Protein AF-A0A938FMR5-F1 (afdb_monomer_lite)

Foldseek 3Di:
DVVVVVVVVVVVVLVVVLCPCAVVHVVVVVVQVVVQVVVCPVVDRDHDDCVVRVVVNVVVVVVVVVVVVVVVVCCVPPVVD

Sequence (81 aa):
KGVLMLLASVNIFVGVFNMLPLLPFDGGHAAIATYERLRSRRGRVYRADVGKMIPVATTVVILLVTLMFAGLYLDITSPLG

Secondary structure (DSSP, 8-state):
-HHHHHHHHHHHHHHHHHTSSSTTSHHHHHHHHHHHHHHGGGS------GGGGHHHHHHHHHHHHHHHHHHHHHHHHS---

Structure (mmCIF, N/CA/C/O backbone):
data_AF-A0A938FMR5-F1
#
_entry.id   AF-A0A938FMR5-F1
#
loop_
_atom_site.group_PDB
_atom_site.id
_atom_site.type_symbol
_atom_site.label_atom_id
_atom_site.label_alt_id
_atom_site.label_comp_id
_atom_site.label_asym_id
_atom_site.label_entity_id
_atom_site.label_seq_id
_atom_site.pdbx_PDB_ins_code
_atom_site.Cartn_x
_atom_site.Cartn_y
_atom_site.Cartn_z
_atom_site.occupancy
_atom_site.B_iso_or_equiv
_atom_site.auth_seq_id
_atom_site.auth_comp_id
_atom_site.auth_asym_id
_atom_site.auth_atom_id
_atom_site.pdbx_PDB_model_num
ATOM 1 N N . LYS A 1 1 ? 0.045 18.930 -21.927 1.00 67.75 1 LYS A N 1
ATOM 2 C CA . LYS A 1 1 ? -1.161 18.109 -21.633 1.00 67.75 1 LYS A CA 1
ATOM 3 C C . LYS A 1 1 ? -0.822 16.632 -21.375 1.00 67.75 1 LYS A C 1
ATOM 5 O O . LYS A 1 1 ? -1.360 16.095 -20.423 1.00 67.75 1 LYS A O 1
ATOM 10 N N . GLY A 1 2 ? 0.107 16.007 -22.118 1.00 86.56 2 GLY A N 1
ATOM 11 C CA . GLY A 1 2 ? 0.512 14.603 -21.888 1.00 86.56 2 GLY A CA 1
ATOM 12 C C . GLY A 1 2 ? 1.117 14.304 -20.507 1.00 86.56 2 GLY A C 1
ATOM 13 O O . GLY A 1 2 ? 0.689 13.364 -19.854 1.00 86.56 2 GLY A O 1
ATOM 14 N N . VAL A 1 3 ? 2.029 15.148 -20.006 1.00 92.56 3 VAL A N 1
ATOM 15 C CA . VAL A 1 3 ? 2.641 14.954 -18.672 1.00 92.56 3 VAL A CA 1
ATOM 16 C C . VAL A 1 3 ? 1.605 15.022 -17.544 1.00 92.56 3 VAL A C 1
ATOM 18 O O . VAL A 1 3 ? 1.629 14.195 -16.644 1.00 92.56 3 VAL A O 1
ATOM 21 N N . LEU A 1 4 ? 0.648 15.954 -17.617 1.00 94.19 4 LEU A N 1
ATOM 22 C CA . LEU A 1 4 ? -0.444 16.048 -16.638 1.00 94.19 4 LEU A CA 1
ATOM 23 C C . LEU A 1 4 ? -1.330 14.795 -16.645 1.00 94.19 4 LEU A C 1
ATOM 25 O O . LEU A 1 4 ? -1.705 14.323 -15.580 1.00 94.19 4 LEU A O 1
ATOM 29 N N . MET A 1 5 ? -1.626 14.237 -17.825 1.00 94.56 5 MET A N 1
ATOM 30 C CA . MET A 1 5 ? -2.377 12.980 -17.948 1.00 94.56 5 MET A CA 1
ATOM 31 C C . MET A 1 5 ? -1.602 11.797 -17.354 1.00 94.56 5 MET A C 1
ATOM 33 O O . MET A 1 5 ? -2.195 10.995 -16.643 1.00 94.56 5 MET A O 1
ATOM 37 N N . LEU A 1 6 ? -0.286 11.719 -17.581 1.00 95.56 6 LEU A N 1
ATOM 38 C CA . LEU A 1 6 ? 0.573 10.675 -17.011 1.00 95.56 6 LEU A CA 1
ATOM 39 C C . LEU A 1 6 ? 0.662 10.778 -15.480 1.00 95.56 6 LEU A C 1
ATOM 41 O O . LEU A 1 6 ? 0.513 9.783 -14.775 1.00 95.56 6 LEU A O 1
ATOM 45 N N . LEU A 1 7 ? 0.849 11.987 -14.950 1.00 96.19 7 LEU A N 1
ATOM 46 C CA . LEU A 1 7 ? 0.864 12.218 -13.504 1.00 96.19 7 LEU A CA 1
ATOM 47 C C . LEU A 1 7 ? -0.492 11.906 -12.866 1.00 96.19 7 LEU A C 1
ATOM 49 O O . LEU A 1 7 ? -0.527 11.322 -11.784 1.00 96.19 7 LEU A O 1
ATOM 53 N N . ALA A 1 8 ? -1.592 12.251 -13.541 1.00 96.12 8 ALA A N 1
ATOM 54 C CA . ALA A 1 8 ? -2.938 11.906 -13.101 1.00 96.12 8 ALA A CA 1
ATOM 55 C C . ALA A 1 8 ? -3.153 10.386 -13.091 1.00 96.12 8 ALA A C 1
ATOM 57 O O . ALA A 1 8 ? -3.634 9.858 -12.091 1.00 96.12 8 ALA A O 1
ATOM 58 N N . SER A 1 9 ? -2.747 9.665 -14.144 1.00 95.44 9 SER A N 1
ATOM 59 C CA . SER A 1 9 ? -2.887 8.205 -14.193 1.00 95.44 9 SER A 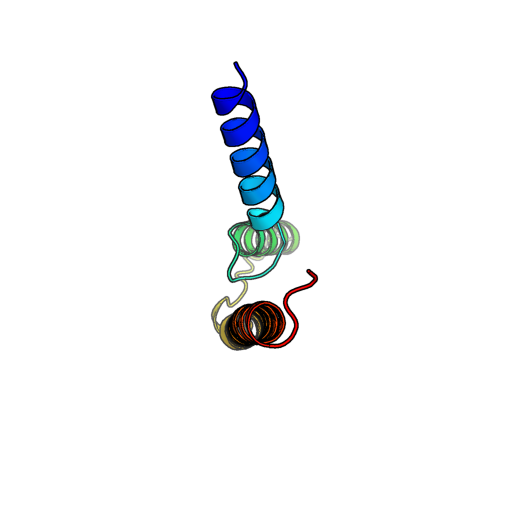CA 1
ATOM 60 C C . SER A 1 9 ? -2.042 7.506 -13.133 1.00 95.44 9 SER A C 1
ATOM 62 O O . SER A 1 9 ? -2.532 6.586 -12.486 1.00 95.44 9 SER A O 1
ATOM 64 N N . VAL A 1 10 ? -0.805 7.963 -12.902 1.00 96.19 10 VAL A N 1
ATOM 65 C CA . VAL A 1 10 ? 0.062 7.409 -11.850 1.00 96.19 10 VAL A CA 1
ATOM 66 C C . VAL A 1 10 ? -0.524 7.689 -10.466 1.00 96.19 10 VAL A C 1
ATOM 68 O O . VAL A 1 10 ? -0.596 6.773 -9.656 1.00 96.19 10 VAL A O 1
ATOM 71 N N . ASN A 1 11 ? -1.005 8.909 -10.195 1.00 95.50 11 ASN A N 1
ATOM 72 C CA . ASN A 1 11 ? -1.640 9.225 -8.910 1.00 95.50 11 ASN A CA 1
ATOM 73 C C . ASN A 1 11 ? -2.896 8.391 -8.661 1.00 95.50 11 ASN A C 1
ATOM 75 O O . ASN A 1 11 ? -3.063 7.867 -7.565 1.00 95.50 11 ASN A O 1
ATOM 79 N N . ILE A 1 12 ? -3.766 8.243 -9.665 1.00 95.88 12 ILE A N 1
ATOM 80 C CA . ILE A 1 12 ? -4.966 7.408 -9.543 1.00 95.88 12 ILE A CA 1
ATOM 81 C C . ILE A 1 12 ? -4.565 5.953 -9.305 1.00 95.88 12 ILE A C 1
ATOM 83 O O . ILE A 1 12 ? -5.119 5.318 -8.415 1.00 95.88 12 ILE A O 1
ATOM 87 N N . PHE A 1 13 ? -3.584 5.431 -10.045 1.00 95.88 13 PHE A N 1
ATOM 88 C CA . PHE A 1 13 ? -3.108 4.063 -9.864 1.00 95.88 13 PHE A CA 1
ATOM 89 C C . PHE A 1 13 ? -2.556 3.836 -8.454 1.00 95.88 13 PHE A C 1
ATOM 91 O O . PHE A 1 13 ? -3.011 2.930 -7.763 1.00 95.88 13 PHE A O 1
ATOM 98 N N . VAL A 1 14 ? -1.639 4.693 -7.995 1.00 93.62 14 VAL A N 1
ATOM 99 C CA . VAL A 1 14 ? -1.064 4.626 -6.643 1.00 93.62 14 VAL A CA 1
ATOM 100 C C . VAL A 1 14 ? -2.151 4.789 -5.581 1.00 93.62 14 VAL A C 1
ATOM 102 O O . VAL A 1 14 ? -2.146 4.059 -4.593 1.00 93.62 14 VAL A O 1
ATOM 105 N N . GLY A 1 15 ? -3.107 5.697 -5.784 1.00 93.81 15 GLY A N 1
ATOM 106 C CA . GLY A 1 15 ? -4.241 5.897 -4.886 1.00 93.81 15 GLY A CA 1
ATOM 107 C C . GLY A 1 15 ? -5.119 4.650 -4.774 1.00 93.81 15 GLY A C 1
ATOM 108 O O . GLY A 1 15 ? -5.393 4.193 -3.670 1.00 93.81 15 GLY A O 1
ATOM 109 N N . VAL A 1 16 ? -5.500 4.047 -5.903 1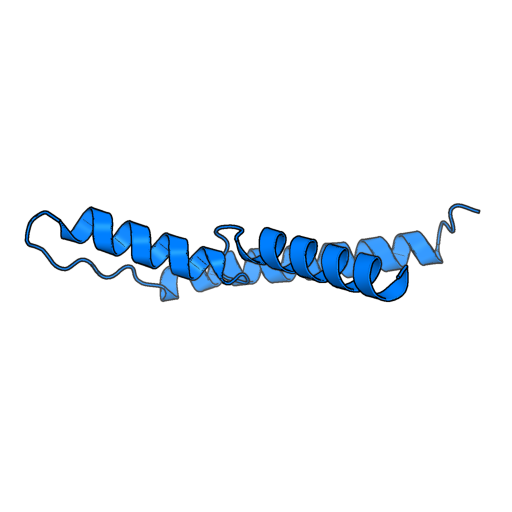.00 93.94 16 VAL A N 1
ATOM 110 C CA . VAL A 1 16 ? -6.300 2.810 -5.939 1.00 93.94 16 VAL A CA 1
ATOM 111 C C . VAL A 1 16 ? -5.541 1.641 -5.312 1.00 93.94 16 VAL A C 1
ATOM 113 O O . VAL A 1 16 ? -6.119 0.900 -4.521 1.00 93.94 16 VAL A O 1
ATOM 116 N N . PHE A 1 17 ? -4.246 1.492 -5.603 1.00 92.06 17 PHE A N 1
ATOM 117 C CA . PHE A 1 17 ? -3.416 0.443 -5.008 1.00 92.06 17 PHE A CA 1
ATOM 118 C C . PHE A 1 17 ? -3.309 0.609 -3.485 1.00 92.06 17 PHE A C 1
ATOM 120 O O . PHE A 1 17 ? -3.415 -0.367 -2.746 1.00 92.06 17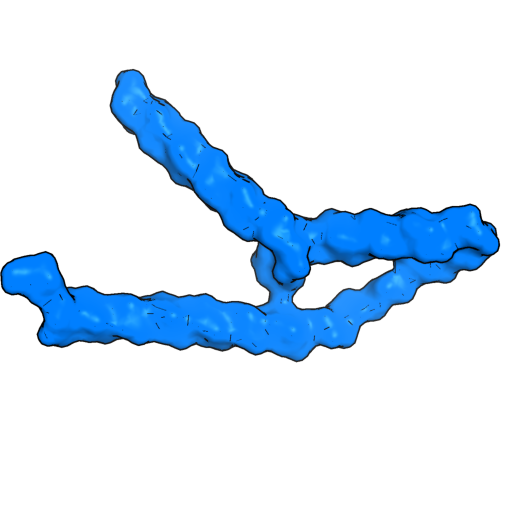 PHE A O 1
ATOM 127 N N . ASN A 1 18 ? -3.199 1.850 -2.999 1.00 92.62 18 ASN A N 1
ATOM 128 C CA . ASN A 1 18 ? -3.198 2.147 -1.568 1.00 92.62 18 ASN A CA 1
ATOM 129 C C . ASN A 1 18 ? -4.554 1.918 -0.890 1.00 92.62 18 ASN A C 1
ATOM 131 O O . ASN A 1 18 ? -4.589 1.731 0.321 1.00 92.62 18 ASN A O 1
ATOM 135 N N . MET A 1 19 ? -5.670 1.892 -1.623 1.00 92.75 19 MET A N 1
ATOM 136 C CA . MET A 1 19 ? -6.982 1.552 -1.053 1.00 92.75 19 MET A CA 1
ATOM 137 C C . MET A 1 19 ? -7.176 0.045 -0.822 1.00 92.75 19 MET A C 1
ATOM 139 O O . MET A 1 19 ? -8.188 -0.348 -0.236 1.00 92.75 19 MET A O 1
ATOM 143 N N . LEU A 1 20 ? -6.236 -0.810 -1.240 1.00 91.50 20 LEU A N 1
ATOM 144 C CA . LEU A 1 20 ? -6.298 -2.241 -0.948 1.00 91.50 20 LEU A CA 1
ATOM 145 C C . LEU A 1 20 ? -6.259 -2.485 0.577 1.00 91.50 20 LEU A C 1
ATOM 147 O O . LEU A 1 20 ? -5.442 -1.883 1.275 1.00 91.50 20 LEU A O 1
ATOM 151 N N . PRO A 1 21 ? -7.107 -3.379 1.124 1.00 85.19 21 PRO A N 1
ATOM 152 C CA . PRO A 1 21 ? -7.243 -3.604 2.565 1.00 85.19 21 PRO A CA 1
ATOM 153 C C . PRO A 1 21 ? -6.129 -4.509 3.120 1.00 85.19 21 PRO A C 1
ATOM 155 O O . PRO A 1 21 ? -6.388 -5.518 3.772 1.00 85.19 21 PRO A O 1
ATOM 158 N N . LEU A 1 22 ? -4.874 -4.169 2.837 1.00 86.62 22 LEU A N 1
ATOM 159 C CA . LEU A 1 22 ? -3.684 -4.859 3.330 1.00 86.62 22 LEU A CA 1
ATOM 160 C C . LEU A 1 22 ? -2.889 -3.877 4.193 1.00 86.62 22 LEU A C 1
ATOM 162 O O . LEU A 1 22 ? -2.803 -2.704 3.858 1.00 86.62 22 LEU A O 1
ATOM 166 N N . LEU A 1 23 ? -2.280 -4.347 5.284 1.00 83.81 23 LEU A N 1
ATOM 167 C CA . LEU A 1 23 ? -1.545 -3.484 6.218 1.00 83.81 23 LEU A CA 1
ATOM 168 C C . LEU A 1 23 ? -0.351 -2.680 5.673 1.00 83.81 23 LEU A C 1
ATOM 170 O O . LEU A 1 23 ? -0.076 -1.643 6.272 1.00 83.81 23 LEU A O 1
ATOM 174 N N . PRO A 1 24 ? 0.374 -3.086 4.608 1.00 83.81 24 PRO A N 1
ATOM 175 C CA . PRO A 1 24 ? 1.377 -2.196 4.024 1.00 83.81 24 PRO A CA 1
ATOM 176 C C . PRO A 1 24 ? 0.759 -1.013 3.264 1.00 83.81 24 PRO A C 1
ATOM 178 O O . PRO A 1 24 ? 1.479 -0.072 2.952 1.00 83.81 24 PRO A O 1
ATOM 181 N N . PHE A 1 25 ? -0.543 -1.057 2.968 1.00 90.94 25 PHE A N 1
ATOM 182 C CA . PHE A 1 25 ? -1.281 -0.002 2.282 1.00 90.94 25 PHE A CA 1
ATOM 183 C C . PHE A 1 25 ? -2.213 0.741 3.250 1.00 90.94 25 PHE A C 1
ATOM 185 O O . PHE A 1 25 ? -2.714 0.190 4.237 1.00 90.94 25 PHE A O 1
ATOM 192 N N . ASP A 1 26 ? -2.499 2.006 2.948 1.00 89.62 26 ASP A N 1
ATOM 193 C CA . ASP A 1 26 ? -3.333 2.862 3.802 1.00 89.62 26 ASP A CA 1
ATOM 194 C C . ASP A 1 26 ? -4.767 2.319 3.978 1.00 89.62 26 ASP A C 1
ATOM 196 O O . ASP A 1 26 ? -5.384 2.467 5.038 1.00 89.62 26 ASP A O 1
ATOM 200 N N . GLY A 1 27 ? -5.285 1.595 2.983 1.00 88.75 27 GLY A N 1
ATOM 201 C CA . GLY A 1 27 ? -6.583 0.925 3.007 1.00 88.75 27 GLY A CA 1
ATOM 202 C C . GLY A 1 27 ? -6.716 -0.133 4.105 1.00 88.75 27 GLY A C 1
ATOM 203 O O . GLY A 1 27 ? -7.823 -0.357 4.598 1.00 88.75 27 GLY A O 1
ATOM 204 N N . GLY A 1 28 ? -5.613 -0.737 4.564 1.00 89.12 28 GLY A N 1
ATOM 205 C CA . GLY A 1 28 ? -5.609 -1.651 5.710 1.00 89.12 28 GLY A CA 1
ATOM 206 C C . GLY A 1 28 ? -6.050 -0.966 7.007 1.00 89.12 28 GLY A C 1
ATOM 207 O O . GLY A 1 28 ? -6.862 -1.509 7.757 1.00 89.12 28 GLY A O 1
ATOM 208 N N . HIS A 1 29 ? -5.605 0.271 7.232 1.00 89.31 29 HIS A N 1
ATOM 209 C CA . HIS A 1 29 ? -6.003 1.078 8.388 1.00 89.31 29 HIS A CA 1
ATOM 210 C C . HIS A 1 29 ? -7.477 1.477 8.303 1.00 89.31 29 HIS A C 1
ATOM 212 O O . HIS A 1 29 ? -8.209 1.378 9.290 1.00 89.31 29 HIS A O 1
ATOM 218 N N . ALA A 1 30 ? -7.939 1.864 7.110 1.00 90.12 30 ALA A N 1
ATOM 219 C CA . ALA A 1 30 ? -9.346 2.166 6.868 1.00 90.12 30 ALA A CA 1
ATOM 220 C C . ALA A 1 30 ? -10.243 0.934 7.091 1.00 90.12 30 ALA A C 1
ATOM 222 O O . ALA A 1 30 ? -11.317 1.053 7.688 1.00 90.12 30 ALA A O 1
ATOM 223 N N . ALA A 1 31 ? -9.796 -0.255 6.675 1.00 90.56 31 ALA A N 1
ATOM 224 C CA . ALA A 1 31 ? -10.497 -1.515 6.905 1.00 90.56 31 ALA A CA 1
ATOM 225 C C . ALA A 1 31 ? -10.584 -1.853 8.402 1.00 90.56 31 ALA A C 1
ATOM 227 O O . ALA A 1 31 ? -11.672 -2.166 8.891 1.00 90.56 31 ALA A O 1
ATOM 228 N N . ILE A 1 32 ? -9.479 -1.713 9.144 1.00 89.88 32 ILE A N 1
ATOM 229 C CA . ILE A 1 32 ? -9.450 -1.890 10.603 1.00 89.88 32 ILE A CA 1
ATOM 230 C C . ILE A 1 32 ? -10.407 -0.910 11.284 1.00 89.88 32 ILE A C 1
ATOM 232 O O . ILE A 1 32 ? -11.281 -1.338 12.033 1.00 89.88 32 ILE A O 1
ATOM 236 N N . ALA A 1 33 ? -10.298 0.386 10.990 1.00 89.75 33 ALA A N 1
ATOM 237 C CA . ALA A 1 33 ? -11.133 1.415 11.605 1.00 89.75 33 ALA A CA 1
ATOM 238 C C . ALA A 1 33 ? -12.624 1.202 11.297 1.00 89.75 33 ALA A C 1
ATOM 240 O O . ALA A 1 33 ? -13.489 1.376 12.159 1.00 89.75 33 ALA A O 1
ATOM 241 N N . THR A 1 34 ? -12.944 0.772 10.074 1.00 88.69 34 THR A N 1
ATOM 242 C CA . THR A 1 34 ? -14.316 0.430 9.683 1.00 88.69 34 THR A CA 1
ATOM 243 C C . THR A 1 34 ? -14.818 -0.795 10.445 1.00 88.69 34 THR A C 1
ATOM 245 O O . THR A 1 34 ? -15.947 -0.783 10.943 1.00 88.69 34 THR A O 1
ATOM 248 N N . TYR A 1 35 ? -13.983 -1.826 10.597 1.00 88.31 35 TYR A N 1
ATOM 249 C CA . TYR A 1 35 ? -14.300 -3.023 11.374 1.00 88.31 35 TYR A CA 1
ATOM 250 C C . TYR A 1 35 ? -14.511 -2.708 12.861 1.00 88.31 35 TYR A C 1
ATOM 252 O O . TYR A 1 35 ? -15.520 -3.115 13.442 1.00 88.31 35 TYR A O 1
ATOM 260 N N . GLU A 1 36 ? -13.623 -1.920 13.467 1.00 89.88 36 GLU A N 1
ATOM 261 C CA . GLU A 1 36 ? -13.750 -1.438 14.844 1.00 89.88 36 GLU A CA 1
ATOM 262 C C . GLU A 1 36 ? -15.037 -0.645 15.041 1.00 89.88 36 GLU A C 1
ATOM 264 O O . GLU A 1 36 ? -15.792 -0.908 15.982 1.00 89.88 36 GLU A O 1
ATOM 269 N N . ARG A 1 37 ? -15.336 0.291 14.131 1.00 87.00 37 ARG A N 1
ATOM 270 C CA . ARG A 1 37 ? -16.555 1.099 14.187 1.00 87.00 37 ARG A CA 1
ATOM 271 C C . ARG A 1 37 ? -17.801 0.238 14.056 1.00 87.00 37 ARG A C 1
ATOM 273 O O . ARG A 1 37 ? -18.756 0.467 14.792 1.00 87.00 37 ARG A O 1
ATOM 280 N N . LEU A 1 38 ? -17.810 -0.744 13.153 1.00 87.81 38 LEU A N 1
ATOM 281 C CA . LEU A 1 38 ? -18.931 -1.666 12.969 1.00 87.81 38 LEU A CA 1
ATOM 282 C C . LEU A 1 38 ? -19.142 -2.538 14.214 1.00 87.81 38 LEU A C 1
ATOM 284 O O . LEU A 1 38 ? -20.274 -2.680 14.680 1.00 87.81 38 LEU A O 1
ATOM 288 N N . ARG A 1 39 ? -18.060 -3.078 14.788 1.00 85.94 39 ARG A N 1
ATOM 289 C CA . ARG A 1 39 ? -18.112 -3.942 15.975 1.00 85.94 39 ARG A CA 1
ATOM 290 C C . ARG A 1 39 ? -18.460 -3.171 17.248 1.00 85.94 39 ARG A C 1
ATOM 292 O O . ARG A 1 39 ? -19.158 -3.711 18.107 1.00 85.94 39 ARG A O 1
ATOM 299 N N . SER A 1 40 ? -18.052 -1.907 17.335 1.00 87.31 40 SER A N 1
ATOM 300 C CA . SER A 1 40 ? -18.297 -1.046 18.495 1.00 87.31 40 SER A CA 1
ATOM 301 C C . SER A 1 40 ? -19.736 -0.526 18.606 1.00 87.31 40 SER A C 1
ATOM 303 O O . SER A 1 40 ? -20.110 0.034 19.635 1.00 87.31 40 SER A O 1
ATOM 305 N N . ARG A 1 41 ? -20.593 -0.749 17.593 1.00 77.88 41 ARG A N 1
ATOM 306 C CA . ARG A 1 41 ? -21.987 -0.251 17.562 1.00 77.88 41 ARG A CA 1
ATOM 307 C C . ARG A 1 41 ? -22.894 -0.775 18.681 1.00 77.88 41 ARG A C 1
ATOM 309 O O . ARG A 1 41 ? -23.921 -0.166 18.946 1.00 77.88 41 ARG A O 1
ATOM 316 N N . ARG A 1 42 ? -22.543 -1.874 19.356 1.00 74.62 42 ARG A N 1
ATOM 317 C CA . ARG A 1 42 ? -23.346 -2.480 20.444 1.00 74.62 42 ARG A CA 1
ATOM 318 C C . ARG A 1 42 ? -22.970 -1.983 21.851 1.00 74.62 42 ARG A C 1
ATOM 320 O O . ARG A 1 42 ? -23.123 -2.717 22.821 1.00 74.62 42 ARG A O 1
ATOM 327 N N . GLY A 1 43 ? -22.440 -0.763 21.966 1.00 76.12 43 GLY A N 1
ATOM 328 C CA . GLY A 1 43 ? -22.083 -0.149 23.255 1.00 76.12 43 GLY A CA 1
ATOM 329 C C . GLY A 1 43 ? -20.821 -0.719 23.913 1.00 76.12 43 GLY A C 1
ATOM 330 O O . GLY A 1 43 ? -20.494 -0.354 25.036 1.00 76.12 43 GLY A O 1
ATOM 331 N N . ARG A 1 44 ? -20.091 -1.603 23.224 1.00 77.44 44 ARG A N 1
ATOM 332 C CA . ARG A 1 44 ? -18.795 -2.126 23.668 1.00 77.44 44 ARG A CA 1
ATOM 333 C C . ARG A 1 44 ? -17.723 -1.609 22.731 1.00 77.44 44 ARG A C 1
ATOM 335 O O . ARG A 1 44 ? -17.709 -2.009 21.573 1.00 77.44 44 ARG A O 1
ATOM 342 N N . VAL A 1 45 ? -16.842 -0.745 23.227 1.00 81.31 45 VAL A N 1
ATOM 343 C CA . VAL A 1 45 ? -15.677 -0.294 22.460 1.00 81.31 45 VAL A CA 1
ATOM 344 C C . VAL A 1 45 ? -14.824 -1.517 22.135 1.00 81.31 45 VAL A C 1
ATOM 346 O O . VAL A 1 45 ? -14.365 -2.218 23.035 1.00 81.31 45 VAL A O 1
ATOM 349 N N . TYR A 1 46 ? -14.648 -1.788 20.848 1.00 84.00 46 TYR A N 1
ATOM 350 C CA . TYR A 1 46 ? -13.787 -2.849 20.354 1.00 84.00 46 TYR A CA 1
ATOM 351 C C . TYR A 1 46 ? -12.617 -2.218 19.612 1.00 84.00 46 TYR A C 1
ATOM 353 O O . TYR A 1 46 ? -12.820 -1.520 18.620 1.00 84.00 46 TYR A O 1
ATOM 361 N N . ARG A 1 47 ? -11.407 -2.483 20.107 1.00 82.44 47 ARG A N 1
ATOM 362 C CA . ARG A 1 47 ? -10.157 -2.131 19.437 1.00 82.44 47 ARG A CA 1
ATOM 363 C C . ARG A 1 47 ? -9.540 -3.397 18.865 1.00 82.44 47 ARG A C 1
ATOM 365 O O . ARG A 1 47 ? -9.325 -4.364 19.598 1.00 82.44 47 ARG A O 1
ATOM 372 N N . ALA A 1 48 ? -9.324 -3.406 17.559 1.00 81.88 48 ALA A N 1
ATOM 373 C CA . ALA A 1 48 ? -8.623 -4.472 16.880 1.00 81.88 48 ALA A CA 1
ATOM 374 C C . ALA A 1 48 ? -7.131 -4.356 17.205 1.00 81.88 48 ALA A C 1
ATOM 376 O O . ALA A 1 48 ? -6.539 -3.281 17.157 1.00 81.88 48 ALA A O 1
ATOM 377 N N . ASP A 1 49 ? -6.520 -5.481 17.549 1.00 84.56 49 ASP A N 1
ATOM 378 C CA . ASP A 1 49 ? -5.097 -5.524 17.847 1.00 84.56 49 ASP A CA 1
ATOM 379 C C . ASP A 1 49 ? -4.300 -5.565 16.537 1.00 84.56 49 ASP A C 1
ATOM 381 O O . ASP A 1 49 ? -4.175 -6.614 15.898 1.00 84.56 49 ASP A O 1
ATOM 385 N N . VAL A 1 50 ? -3.789 -4.402 16.126 1.00 82.81 50 VAL A N 1
ATOM 386 C CA . VAL A 1 50 ? -2.970 -4.236 14.914 1.00 82.81 50 VAL A CA 1
ATOM 387 C C . VAL A 1 50 ? -1.691 -5.076 14.993 1.00 82.81 50 VAL A C 1
ATOM 389 O O . VAL A 1 50 ? -1.206 -5.551 13.966 1.00 82.81 50 VAL A O 1
ATOM 392 N N . GLY A 1 51 ? -1.191 -5.364 16.202 1.00 85.31 51 GLY A N 1
ATOM 393 C CA . GLY A 1 51 ? -0.020 -6.217 16.412 1.00 85.31 51 GLY A CA 1
ATOM 394 C C . GLY A 1 51 ? -0.185 -7.617 15.815 1.00 85.31 51 GLY A C 1
ATOM 395 O O . GLY A 1 51 ? 0.769 -8.196 15.301 1.00 85.31 51 GLY A O 1
ATOM 396 N N . LYS A 1 52 ? -1.419 -8.137 15.773 1.00 85.50 52 LYS A N 1
ATOM 397 C CA . LYS A 1 52 ? -1.729 -9.443 15.163 1.00 85.50 52 LYS A CA 1
ATOM 398 C C . LYS A 1 52 ? -1.667 -9.436 13.640 1.00 85.50 52 LYS A C 1
ATOM 400 O O . LYS A 1 52 ? -1.589 -10.498 13.031 1.00 85.50 52 LY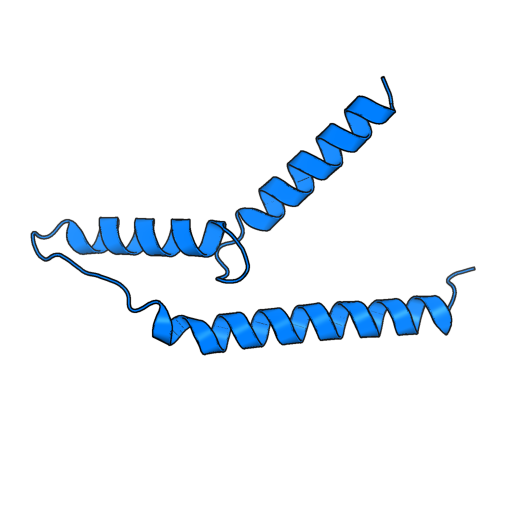S A O 1
ATOM 405 N N . MET A 1 53 ? -1.709 -8.261 13.024 1.00 86.31 53 MET A N 1
ATOM 406 C CA . MET A 1 53 ? -1.644 -8.109 11.577 1.00 86.31 53 MET A CA 1
ATOM 407 C C . MET A 1 53 ? -0.211 -7.869 11.078 1.00 86.31 53 MET A C 1
ATOM 409 O O . MET A 1 53 ? 0.028 -8.006 9.882 1.00 86.31 53 MET A O 1
ATOM 413 N N . ILE A 1 54 ? 0.751 -7.601 11.974 1.00 89.50 54 ILE A N 1
ATOM 414 C CA . ILE A 1 54 ? 2.189 -7.524 11.659 1.00 89.50 54 ILE A CA 1
ATOM 415 C C . ILE A 1 54 ? 2.672 -8.731 10.840 1.00 89.50 54 ILE A C 1
ATOM 417 O O . ILE A 1 54 ? 3.225 -8.493 9.772 1.00 89.50 54 ILE A O 1
ATOM 421 N N . PRO A 1 55 ? 2.449 -10.003 11.240 1.00 90.88 55 PRO A N 1
ATOM 422 C CA . PRO A 1 55 ? 2.922 -11.140 10.448 1.00 90.88 55 PRO A CA 1
ATOM 423 C C . PRO A 1 55 ? 2.336 -11.149 9.033 1.00 90.88 55 PRO A C 1
ATOM 425 O O . PRO A 1 55 ? 3.060 -11.411 8.079 1.00 90.88 55 PRO A O 1
ATOM 428 N N . VAL A 1 56 ? 1.058 -10.784 8.878 1.00 91.31 56 VAL A N 1
ATOM 429 C CA . VAL A 1 56 ? 0.410 -10.669 7.562 1.00 91.31 56 VAL A CA 1
ATOM 430 C C . VAL A 1 56 ? 1.058 -9.557 6.739 1.00 91.31 56 VAL A C 1
ATOM 432 O O . VAL A 1 56 ? 1.386 -9.767 5.574 1.00 91.31 56 VAL A O 1
ATOM 435 N N . ALA A 1 57 ? 1.290 -8.389 7.343 1.00 91.56 57 ALA A N 1
ATOM 436 C CA . ALA A 1 57 ? 1.967 -7.270 6.699 1.00 91.56 57 ALA A CA 1
ATOM 437 C C . ALA A 1 57 ? 3.374 -7.667 6.233 1.00 91.56 57 ALA A C 1
ATOM 439 O O . ALA A 1 57 ? 3.735 -7.425 5.084 1.00 91.56 57 ALA A O 1
ATOM 440 N N . THR A 1 58 ? 4.135 -8.345 7.094 1.00 92.50 58 THR A N 1
ATOM 441 C CA . THR A 1 58 ? 5.467 -8.864 6.779 1.00 92.50 58 THR A CA 1
ATOM 442 C C . THR A 1 58 ? 5.419 -9.869 5.630 1.00 92.50 58 THR A C 1
ATOM 444 O O . THR A 1 58 ? 6.232 -9.762 4.717 1.00 92.50 58 THR A O 1
ATOM 447 N N . THR A 1 59 ? 4.455 -10.797 5.605 1.00 94.31 59 THR A N 1
ATOM 448 C CA . THR A 1 59 ? 4.281 -11.734 4.482 1.00 94.31 59 THR A CA 1
ATOM 449 C C . THR A 1 59 ? 4.006 -11.005 3.169 1.00 94.31 59 THR A C 1
ATOM 451 O O . THR A 1 59 ? 4.616 -11.339 2.156 1.00 94.31 59 THR A O 1
ATOM 454 N N . VAL A 1 60 ? 3.132 -9.993 3.173 1.00 93.19 60 VAL A N 1
ATOM 455 C CA . VAL A 1 60 ? 2.839 -9.199 1.969 1.00 93.19 60 VAL A CA 1
ATOM 456 C C . VAL A 1 60 ? 4.081 -8.439 1.505 1.00 93.19 60 VAL A C 1
ATOM 458 O O . VAL A 1 60 ? 4.386 -8.456 0.318 1.00 93.19 60 VAL A O 1
ATOM 461 N N . VAL A 1 61 ? 4.832 -7.817 2.417 1.00 93.69 61 VAL A N 1
ATOM 462 C CA . VAL A 1 61 ? 6.079 -7.114 2.075 1.00 93.69 61 VAL A CA 1
ATOM 463 C C . VAL A 1 61 ? 7.099 -8.072 1.467 1.00 93.69 61 VAL A C 1
ATOM 465 O O . VAL A 1 61 ? 7.652 -7.770 0.414 1.00 93.69 61 VAL A O 1
ATOM 468 N N . ILE A 1 62 ? 7.310 -9.241 2.079 1.00 96.50 62 ILE A N 1
ATOM 469 C CA . ILE A 1 62 ? 8.211 -10.266 1.540 1.00 96.50 62 ILE A CA 1
ATOM 470 C C . ILE A 1 62 ? 7.760 -10.670 0.138 1.00 96.50 62 ILE A C 1
ATOM 472 O O . ILE A 1 62 ? 8.574 -10.647 -0.776 1.00 96.50 62 ILE A O 1
ATOM 476 N N . LEU A 1 63 ? 6.470 -10.962 -0.054 1.00 94.81 63 LEU A N 1
ATOM 477 C CA . LEU A 1 63 ? 5.916 -11.324 -1.358 1.00 94.81 63 LEU A CA 1
ATOM 478 C C . LEU A 1 63 ? 6.180 -10.239 -2.411 1.00 94.81 63 LEU A C 1
ATOM 480 O O . LEU A 1 63 ? 6.661 -10.552 -3.495 1.00 94.81 63 LEU A O 1
ATOM 484 N N . LEU A 1 64 ? 5.894 -8.973 -2.099 1.00 93.25 64 LEU A N 1
ATOM 485 C CA . LEU A 1 64 ? 6.105 -7.855 -3.023 1.00 93.25 64 LEU A CA 1
ATOM 486 C C . LEU A 1 64 ? 7.584 -7.683 -3.381 1.00 93.25 64 LEU A C 1
ATOM 488 O O . LEU A 1 64 ? 7.913 -7.500 -4.549 1.00 93.25 64 LEU A O 1
ATOM 492 N N . VAL A 1 65 ? 8.477 -7.795 -2.397 1.00 96.06 65 VAL 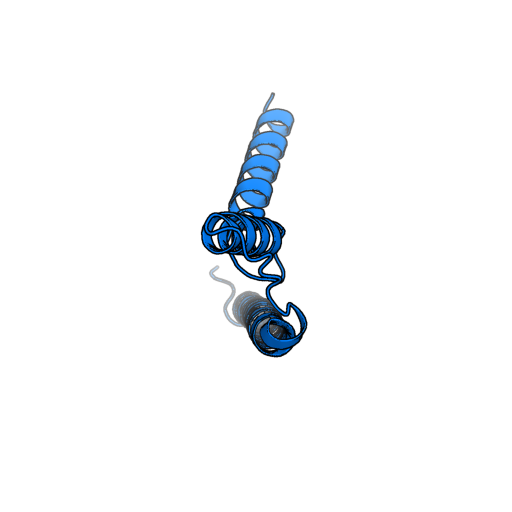A N 1
ATOM 493 C CA . VAL A 1 65 ? 9.927 -7.743 -2.616 1.00 96.06 65 VAL A CA 1
ATOM 494 C C . VAL A 1 65 ? 10.386 -8.923 -3.474 1.00 96.06 65 VAL A C 1
ATOM 496 O O . VAL A 1 65 ? 11.146 -8.733 -4.421 1.00 96.06 65 VAL A O 1
ATOM 499 N N . THR A 1 66 ? 9.894 -10.135 -3.207 1.00 97.12 66 THR A N 1
ATOM 500 C CA . THR A 1 66 ? 10.189 -11.318 -4.024 1.00 97.12 66 THR A CA 1
ATOM 501 C C . THR A 1 66 ? 9.720 -11.131 -5.463 1.00 97.12 66 THR A C 1
ATOM 503 O O . THR A 1 66 ? 10.486 -11.413 -6.379 1.00 97.12 66 THR A O 1
ATOM 506 N N . LEU A 1 67 ? 8.508 -10.614 -5.682 1.00 95.38 67 LEU A N 1
ATOM 507 C CA . LEU A 1 67 ? 7.992 -10.322 -7.021 1.00 95.38 67 LEU A CA 1
ATOM 508 C C . LEU A 1 67 ? 8.815 -9.242 -7.730 1.00 95.38 67 LEU A C 1
ATOM 510 O O . LEU A 1 67 ? 9.095 -9.385 -8.916 1.00 95.38 67 LEU A O 1
ATOM 514 N N . MET A 1 68 ? 9.250 -8.204 -7.011 1.00 94.69 68 MET A N 1
ATOM 515 C CA . MET A 1 68 ? 10.126 -7.163 -7.553 1.00 94.69 68 MET A CA 1
ATOM 516 C C . MET A 1 68 ? 11.450 -7.755 -8.053 1.00 94.69 68 MET A C 1
ATOM 518 O O . MET A 1 68 ? 11.853 -7.489 -9.182 1.00 94.69 68 MET A O 1
ATOM 522 N N . PHE A 1 69 ? 12.115 -8.584 -7.241 1.00 96.88 69 PHE A N 1
ATOM 523 C CA . PHE A 1 69 ? 13.375 -9.222 -7.632 1.00 96.88 69 PHE A 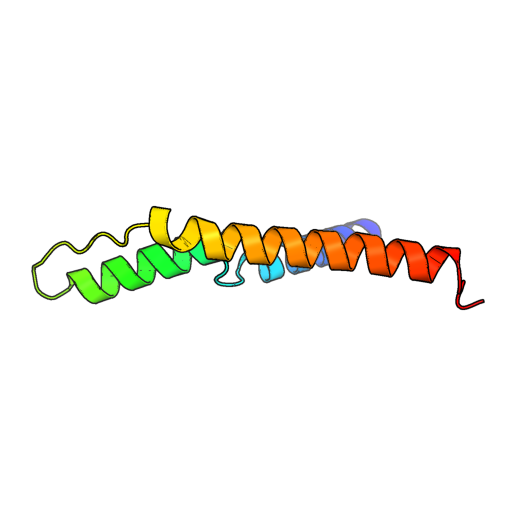CA 1
ATOM 524 C C . PHE A 1 69 ? 13.195 -10.276 -8.724 1.00 96.88 69 PHE A C 1
ATOM 526 O O . PHE A 1 69 ? 14.026 -10.356 -9.622 1.00 96.88 69 PHE A O 1
ATOM 533 N N . ALA A 1 70 ? 12.121 -11.066 -8.671 1.00 95.56 70 ALA A N 1
ATOM 534 C CA . ALA A 1 70 ? 11.806 -12.039 -9.710 1.00 95.56 70 ALA A CA 1
ATOM 535 C C . ALA A 1 70 ? 11.538 -11.348 -11.053 1.00 95.56 70 ALA A C 1
ATOM 537 O O . ALA A 1 70 ? 12.079 -11.773 -12.068 1.00 95.56 70 ALA A O 1
ATOM 538 N N . GLY A 1 71 ? 10.766 -10.257 -11.053 1.00 93.94 71 GLY A N 1
ATOM 539 C CA . GLY A 1 71 ? 10.524 -9.437 -12.239 1.00 93.94 71 GLY A CA 1
ATOM 540 C C . GLY A 1 71 ? 11.817 -8.848 -12.793 1.00 93.94 71 GLY A C 1
ATOM 541 O O . GLY A 1 71 ? 12.129 -9.062 -13.956 1.00 93.94 71 GLY A O 1
ATOM 542 N N . LEU A 1 72 ? 12.633 -8.225 -11.938 1.00 93.62 72 LEU A N 1
ATOM 543 C CA . LEU A 1 72 ? 13.933 -7.683 -12.340 1.00 93.62 72 LEU A CA 1
ATOM 544 C C . LEU A 1 72 ? 14.857 -8.763 -12.927 1.00 93.62 72 LEU A C 1
ATOM 546 O O . LEU A 1 72 ? 15.543 -8.527 -13.917 1.00 93.62 72 LEU A O 1
ATOM 550 N N . TYR A 1 73 ? 14.883 -9.953 -12.324 1.00 94.38 73 TYR A N 1
ATOM 551 C CA . TYR A 1 73 ? 15.658 -11.081 -12.834 1.00 94.38 73 TYR A CA 1
ATOM 552 C C . TYR A 1 73 ? 15.165 -11.534 -14.213 1.00 94.38 73 TYR A C 1
ATOM 554 O O . TYR A 1 73 ? 15.980 -11.785 -15.102 1.00 94.38 73 TYR A O 1
ATOM 562 N N . LEU A 1 74 ? 13.846 -11.624 -14.403 1.00 94.00 74 LEU A N 1
ATOM 563 C CA . LEU A 1 74 ? 13.244 -11.971 -15.689 1.00 94.00 74 LEU A CA 1
ATOM 564 C C . LEU A 1 74 ? 13.549 -10.913 -16.754 1.00 94.00 74 LEU A C 1
ATOM 566 O O . LEU A 1 74 ? 13.982 -11.285 -17.838 1.00 94.00 74 LEU A O 1
ATOM 570 N N . ASP A 1 75 ? 13.433 -9.627 -16.425 1.00 91.75 75 ASP A N 1
ATOM 571 C CA . ASP A 1 75 ? 13.740 -8.519 -17.337 1.00 91.75 75 ASP A CA 1
ATOM 572 C C . ASP A 1 75 ? 15.214 -8.527 -17.789 1.00 91.75 75 ASP A C 1
ATOM 574 O O . ASP A 1 75 ? 15.517 -8.196 -18.935 1.00 91.75 75 ASP A O 1
ATOM 578 N N . ILE A 1 76 ? 16.141 -8.930 -16.907 1.00 90.81 76 ILE A N 1
ATOM 579 C CA . ILE A 1 76 ? 17.577 -9.037 -17.220 1.00 90.81 76 ILE A CA 1
ATOM 580 C C . ILE A 1 76 ? 17.894 -10.290 -18.051 1.00 90.81 76 ILE A C 1
ATOM 582 O O . ILE A 1 76 ? 18.708 -10.229 -18.971 1.00 90.81 76 ILE A O 1
ATOM 586 N N . THR A 1 77 ? 17.325 -11.444 -17.692 1.00 90.88 77 THR A N 1
ATOM 587 C CA . THR A 1 77 ? 17.709 -12.747 -18.274 1.00 90.88 77 THR A CA 1
ATOM 588 C C . THR A 1 77 ? 16.937 -13.110 -19.529 1.00 90.88 77 THR A C 1
ATOM 590 O O . THR A 1 77 ? 17.472 -13.774 -20.413 1.00 90.88 77 THR A O 1
ATOM 593 N N . SER A 1 78 ? 15.683 -12.689 -19.601 1.00 80.56 78 SER A N 1
ATOM 594 C CA . SER A 1 78 ? 14.804 -12.864 -20.744 1.00 80.56 78 SER A CA 1
ATOM 595 C C . SER A 1 78 ? 14.302 -11.483 -21.138 1.00 80.56 78 SER A C 1
ATOM 597 O O . SER A 1 78 ? 13.127 -11.185 -20.906 1.00 80.56 78 SER A O 1
ATOM 599 N N . PRO A 1 79 ? 15.170 -10.615 -21.699 1.00 76.69 79 PRO A N 1
ATOM 600 C CA . PRO A 1 79 ? 14.672 -9.403 -22.316 1.00 76.69 79 PRO A CA 1
ATOM 601 C C . PRO A 1 79 ? 13.669 -9.866 -23.370 1.00 76.69 79 PRO A C 1
ATOM 603 O O . PRO A 1 79 ? 14.027 -10.577 -24.307 1.00 76.69 79 PRO A O 1
ATOM 606 N N . LEU A 1 80 ? 12.388 -9.558 -23.162 1.00 64.75 80 LEU A N 1
ATOM 607 C CA . LEU A 1 80 ? 11.376 -9.725 -24.193 1.00 64.75 80 LEU A CA 1
ATOM 608 C C . LEU A 1 80 ? 11.713 -8.690 -25.273 1.00 64.75 80 LEU A C 1
ATOM 610 O O . LEU A 1 80 ? 11.249 -7.551 -25.228 1.00 64.75 80 LEU A O 1
ATOM 614 N N . GLY A 1 81 ? 12.612 -9.092 -26.169 1.00 54.66 81 GLY A N 1
ATOM 615 C CA . GLY A 1 81 ? 13.184 -8.350 -27.285 1.00 54.66 81 GLY A CA 1
ATOM 616 C C . GLY A 1 81 ? 13.667 -9.325 -28.343 1.00 54.66 81 GLY A C 1
ATOM 617 O O . GLY A 1 81 ? 14.421 -10.254 -27.981 1.00 54.66 81 GLY A O 1
#

Radius of gyration: 18.4 Å; chains: 1; bounding box: 41×31×51 Å

pLDDT: mean 88.87, std 7.55, range [54.66, 97.12]